Protein AF-A0A443DUZ0-F1 (afdb_monomer)

Foldseek 3Di:
DDWDFDVVFDFDQAPPPDDTDRHRTLVVLVVRLVPDPDDDPVSVVSVVVSVVVVVVVVVVVCVVDVVNVVVVCVVVVVVVVVVVVVVVVVD

Mean predicted aligned error: 11.8 Å

Solvent-accessible surface area (backbone atoms only — not comparable to full-atom values): 5432 Å² total; per-residue (Å²): 135,90,79,59,68,42,85,74,60,49,70,45,78,46,94,66,80,87,45,64,48,70,32,44,32,50,69,57,45,51,60,54,59,70,69,54,85,77,82,46,76,69,47,52,55,54,50,52,54,49,49,50,53,53,49,52,52,50,57,58,48,49,72,69,36,68,67,51,58,52,57,50,46,68,53,49,51,60,49,52,53,51,51,53,51,51,52,66,74,74,106

Sequence (91 aa):
MATLWFVPPVFVKSETNGVRHGCNNARAALKQLKRWTRRGPCWHKAWTLCLGMKQLLSEMAALADPGFWVALAVVLIPYAIGVALLVWVAG

Secondary structure (DSSP, 8-state):
----EEEEEEEEE-SSTT-EEEEEEHHHHHHHHTT-S---HHHHHHHHHHHHHHHHHHHHHHTT-HHHHHHHHHHHHHHHHHHHHHHHHH-

pLDDT: mean 75.78, std 13.13, range [45.69, 96.19]

Radius of gyration: 22.46 Å; Cα contacts (8 Å, |Δi|>4): 58; chains: 1; bounding box: 53×25×58 Å

Structure (mmCIF, N/CA/C/O backbone):
data_AF-A0A443DUZ0-F1
#
_entry.id   AF-A0A443DUZ0-F1
#
loop_
_atom_site.group_PDB
_atom_site.id
_atom_site.type_symbol
_atom_site.label_atom_id
_atom_site.label_alt_id
_atom_site.label_comp_id
_atom_site.label_asym_id
_atom_site.label_entity_id
_atom_site.label_seq_id
_atom_site.pdbx_PDB_ins_code
_atom_site.Cartn_x
_atom_site.Cartn_y
_atom_site.Cartn_z
_atom_site.occupancy
_atom_site.B_iso_or_equiv
_atom_site.auth_seq_id
_atom_site.auth_comp_id
_atom_site.auth_asym_id
_atom_site.auth_atom_id
_atom_site.pdbx_PDB_model_num
ATOM 1 N N . MET A 1 1 ? -4.594 13.147 4.153 1.00 45.69 1 MET A N 1
ATOM 2 C CA . MET A 1 1 ? -4.913 11.966 4.996 1.00 45.69 1 MET A CA 1
ATOM 3 C C . MET A 1 1 ? -6.104 11.240 4.386 1.00 45.69 1 MET A C 1
ATOM 5 O O . MET A 1 1 ? -7.230 11.664 4.615 1.00 45.69 1 MET A O 1
ATOM 9 N N . ALA A 1 2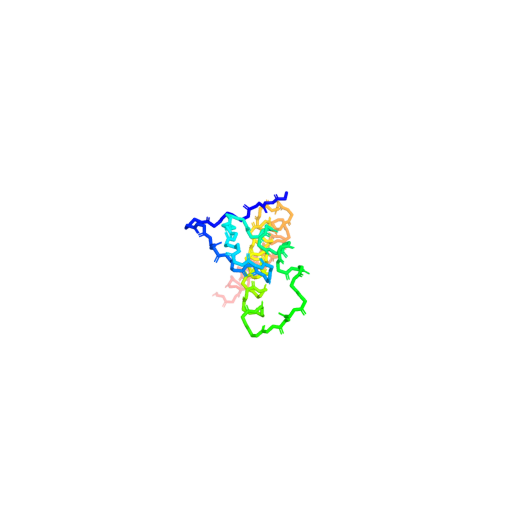 ? -5.870 10.200 3.587 1.00 49.78 2 ALA A N 1
ATOM 10 C CA . ALA A 1 2 ? -6.948 9.468 2.929 1.00 49.78 2 ALA A CA 1
ATOM 11 C C . ALA A 1 2 ? -7.763 8.641 3.942 1.00 49.78 2 ALA A C 1
ATOM 13 O O . ALA A 1 2 ? -7.217 7.957 4.813 1.00 49.78 2 ALA A O 1
ATOM 14 N N . THR A 1 3 ? -9.084 8.765 3.872 1.00 58.19 3 THR A N 1
ATOM 15 C CA . THR A 1 3 ? -10.043 7.992 4.659 1.00 58.19 3 THR A CA 1
ATOM 16 C C . THR A 1 3 ? -10.497 6.806 3.821 1.00 58.19 3 THR A C 1
ATOM 18 O O . THR A 1 3 ? -11.130 6.983 2.789 1.00 58.19 3 THR A O 1
ATOM 21 N N . LEU A 1 4 ? -10.168 5.586 4.251 1.00 66.25 4 LEU A N 1
ATOM 22 C CA . LEU A 1 4 ? -10.795 4.386 3.697 1.00 66.25 4 LEU A CA 1
ATOM 23 C C . LEU A 1 4 ? -12.193 4.233 4.293 1.00 66.25 4 LEU A C 1
ATOM 25 O O . LEU A 1 4 ? -12.334 4.038 5.510 1.00 66.25 4 LEU A O 1
ATOM 29 N N . TRP A 1 5 ? -13.188 4.337 3.418 1.00 64.50 5 TRP A N 1
ATOM 30 C 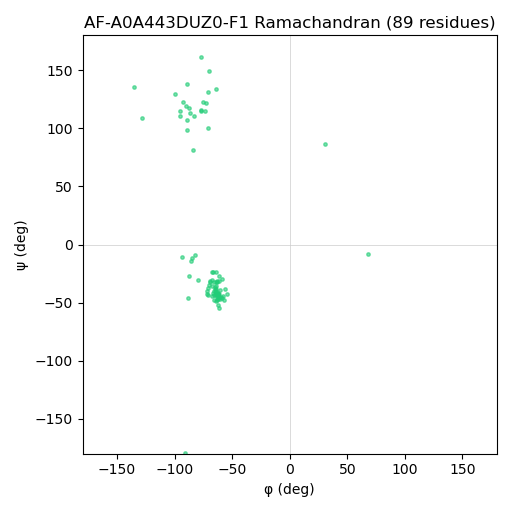CA . TRP A 1 5 ? -14.598 4.136 3.723 1.00 64.50 5 TRP A CA 1
ATOM 31 C C . TRP A 1 5 ? -14.966 2.663 3.538 1.00 64.50 5 TRP A C 1
ATOM 33 O O . TRP A 1 5 ? -14.536 2.019 2.583 1.00 64.50 5 TRP A O 1
ATOM 43 N N . PHE A 1 6 ? -15.764 2.130 4.458 1.00 63.59 6 PHE A N 1
ATOM 44 C CA . PHE A 1 6 ? -16.382 0.815 4.344 1.00 63.59 6 PHE A CA 1
ATOM 45 C C . PHE A 1 6 ? -17.773 0.964 3.728 1.00 63.59 6 PHE A C 1
ATOM 47 O O . PHE A 1 6 ? -18.622 1.666 4.281 1.00 63.59 6 PHE A O 1
ATOM 54 N N . VAL A 1 7 ? -18.013 0.282 2.609 1.00 59.22 7 VAL A N 1
ATOM 55 C CA . VAL A 1 7 ? -19.333 0.151 1.982 1.00 59.22 7 VAL A CA 1
ATOM 56 C C . VAL A 1 7 ? -19.573 -1.344 1.756 1.00 59.22 7 VAL A C 1
ATOM 58 O O . VAL A 1 7 ? -18.890 -1.921 0.911 1.00 59.22 7 VAL A O 1
ATOM 61 N N . PRO A 1 8 ? -20.484 -2.003 2.498 1.00 54.94 8 PRO A N 1
ATOM 62 C CA . PRO A 1 8 ? -21.399 -1.482 3.525 1.00 54.94 8 PRO A CA 1
ATOM 63 C C . PRO A 1 8 ? -20.727 -1.190 4.891 1.00 54.94 8 PRO A C 1
ATOM 65 O O . PRO A 1 8 ? -19.646 -1.707 5.177 1.00 54.94 8 PRO A O 1
ATOM 68 N N . PRO A 1 9 ? -21.355 -0.368 5.759 1.00 61.12 9 PRO A N 1
ATOM 69 C CA . PRO A 1 9 ? -20.808 -0.016 7.071 1.00 61.12 9 PRO A CA 1
ATOM 70 C C . PRO A 1 9 ? -20.691 -1.237 7.994 1.00 61.12 9 PRO A C 1
ATOM 72 O O . PRO A 1 9 ? -21.628 -2.023 8.141 1.00 61.12 9 PRO A O 1
ATOM 75 N N . VAL A 1 10 ? -19.543 -1.372 8.663 1.00 63.44 10 VAL A N 1
ATOM 76 C CA . VAL A 1 10 ? -19.268 -2.492 9.573 1.00 63.44 10 VAL A CA 1
ATOM 77 C C . VAL A 1 10 ? -19.713 -2.118 10.986 1.00 63.44 10 VAL A C 1
ATOM 79 O O . VAL A 1 10 ? -19.222 -1.154 11.578 1.00 63.44 10 VAL A O 1
ATOM 82 N N . PHE A 1 11 ? -20.652 -2.882 11.547 1.00 60.75 11 PHE A N 1
ATOM 83 C CA . PHE A 1 11 ? -21.160 -2.667 12.903 1.00 60.75 11 PHE A CA 1
ATOM 84 C C . PHE A 1 11 ? -20.285 -3.385 13.928 1.00 60.75 11 PHE A C 1
ATOM 86 O O . PHE A 1 11 ? -20.261 -4.614 13.989 1.00 60.75 11 PHE A O 1
ATOM 93 N N . VAL A 1 12 ? -19.592 -2.621 14.770 1.00 62.84 12 VAL A N 1
ATOM 94 C CA . VAL A 1 12 ? -18.736 -3.167 15.830 1.00 62.84 12 VAL A CA 1
ATOM 95 C C . VAL A 1 12 ? -19.499 -3.119 17.157 1.00 62.84 12 VAL A C 1
ATOM 97 O O . VAL A 1 12 ? -20.064 -2.083 17.516 1.00 62.84 12 VAL A O 1
ATOM 100 N N . LYS A 1 13 ? -19.552 -4.239 17.890 1.00 60.78 13 LYS A N 1
ATOM 101 C CA . LYS A 1 13 ? -20.129 -4.275 19.247 1.00 60.78 13 LYS A CA 1
ATOM 102 C C . LYS A 1 13 ? -19.167 -3.593 20.216 1.00 60.78 13 LYS A C 1
ATOM 104 O O . LYS A 1 13 ? -18.068 -4.094 20.402 1.00 60.78 13 LYS A O 1
ATOM 109 N N . SER A 1 14 ? -19.570 -2.469 20.805 1.00 58.03 14 SER A N 1
ATOM 110 C CA . SER A 1 14 ? -18.789 -1.770 21.830 1.00 58.03 14 SER A CA 1
ATOM 111 C C . SER A 1 14 ? -18.753 -2.557 23.148 1.00 58.03 14 SER A C 1
ATOM 113 O O . SER A 1 14 ? -19.715 -3.245 23.483 1.00 58.03 14 SER A O 1
ATOM 115 N N . GLU A 1 15 ? -17.657 -2.428 23.903 1.00 56.31 15 GLU A N 1
ATOM 116 C CA . GLU A 1 15 ? -17.468 -3.021 25.239 1.00 56.31 15 GLU A CA 1
ATOM 117 C C . GLU A 1 15 ? -18.417 -2.402 26.289 1.00 56.31 15 GLU A C 1
ATOM 119 O O . GLU A 1 15 ? -18.768 -3.039 27.278 1.00 56.31 15 GLU A O 1
ATOM 124 N N . THR A 1 16 ? -18.899 -1.180 26.048 1.00 52.69 16 THR A N 1
ATOM 125 C CA . THR A 1 16 ? -19.849 -0.479 26.922 1.00 52.69 16 THR A CA 1
ATOM 126 C C . THR A 1 16 ? -21.287 -0.705 26.432 1.00 52.69 16 THR A C 1
ATOM 128 O O . THR A 1 16 ? -21.653 -0.219 25.364 1.00 52.69 16 THR A O 1
ATOM 131 N N . ASN A 1 17 ? -22.074 -1.471 27.199 1.00 47.66 17 ASN A N 1
ATOM 132 C CA . ASN A 1 17 ? -23.532 -1.679 27.111 1.00 47.66 17 ASN A CA 1
ATOM 133 C C . ASN A 1 17 ? -24.177 -1.577 25.714 1.00 47.66 17 ASN A C 1
ATOM 135 O O . ASN A 1 17 ? -24.733 -0.546 25.356 1.00 47.66 17 ASN A O 1
ATOM 139 N N . GLY A 1 18 ? -24.199 -2.676 24.952 1.00 55.69 18 GLY A N 1
ATOM 140 C CA . GLY A 1 18 ? -25.212 -2.920 23.907 1.00 55.69 18 GLY A CA 1
ATOM 141 C C . GLY A 1 18 ? -25.196 -2.020 22.660 1.00 55.69 18 GLY A C 1
ATOM 142 O O . GLY A 1 18 ? -25.885 -2.334 21.689 1.00 55.69 18 GLY A O 1
ATOM 143 N N . VAL A 1 19 ? -24.396 -0.951 22.627 1.00 57.25 19 VAL A N 1
ATOM 144 C CA . VAL A 1 19 ? -24.339 -0.020 21.495 1.00 57.25 19 VAL A CA 1
ATOM 145 C C . VAL A 1 19 ? -23.521 -0.635 20.358 1.00 57.25 19 VAL A C 1
ATOM 147 O O . VAL A 1 19 ? -22.311 -0.864 20.466 1.00 57.25 19 VAL A O 1
ATOM 150 N N . ARG A 1 20 ? -24.193 -0.900 19.233 1.00 62.22 20 ARG A N 1
ATOM 151 C CA . ARG A 1 20 ? -23.548 -1.229 17.957 1.00 62.22 20 ARG A CA 1
ATOM 152 C C . ARG A 1 20 ? -23.165 0.076 17.276 1.00 62.22 20 ARG A C 1
ATOM 154 O O . ARG A 1 20 ? -24.036 0.814 16.828 1.00 62.22 20 ARG A O 1
ATOM 161 N N . HIS A 1 21 ? -21.872 0.364 17.185 1.00 61.50 21 HIS A N 1
ATOM 162 C CA . HIS A 1 21 ? -21.413 1.520 16.425 1.00 61.50 21 HIS A CA 1
ATOM 163 C C . HIS A 1 21 ? -21.203 1.124 14.964 1.00 61.50 21 HIS A C 1
ATOM 165 O O . HIS A 1 21 ? -20.361 0.278 14.657 1.00 61.50 21 HIS A O 1
ATOM 171 N N . GLY A 1 22 ? -21.976 1.742 14.068 1.00 60.28 22 GLY A N 1
ATOM 172 C CA . GLY A 1 22 ? -21.766 1.653 12.627 1.00 60.28 22 GLY A CA 1
ATOM 173 C C . GLY A 1 22 ? -20.518 2.439 12.246 1.00 60.28 22 GLY A C 1
ATOM 174 O O . GLY A 1 22 ? -20.550 3.666 12.172 1.00 60.28 22 GLY A O 1
ATOM 175 N N . CYS A 1 23 ? -19.405 1.740 12.046 1.00 64.31 23 CYS A N 1
ATOM 176 C CA . CYS A 1 23 ? -18.179 2.346 11.561 1.00 64.31 23 CYS A CA 1
ATOM 177 C C . CYS A 1 23 ? -18.171 2.299 10.034 1.00 64.31 23 CYS A C 1
ATOM 179 O O . CYS A 1 23 ? -17.957 1.261 9.415 1.00 64.31 23 CYS A O 1
ATOM 181 N N . ASN A 1 24 ? -18.372 3.461 9.433 1.00 68.94 24 ASN A N 1
ATOM 182 C CA . ASN A 1 24 ? -18.229 3.714 8.003 1.00 68.94 24 ASN A CA 1
ATOM 183 C C . ASN A 1 24 ? -16.774 3.978 7.585 1.00 68.94 24 ASN A C 1
ATOM 185 O O . ASN A 1 24 ? -16.497 4.018 6.397 1.00 68.94 24 ASN A O 1
ATOM 189 N N . ASN A 1 25 ? -15.841 4.137 8.534 1.00 68.38 25 ASN A N 1
ATOM 190 C CA . ASN A 1 25 ? -14.449 4.496 8.258 1.00 68.38 25 ASN A CA 1
ATOM 191 C C . ASN A 1 25 ? -13.460 3.652 9.071 1.00 68.38 25 ASN A C 1
ATOM 193 O O . ASN A 1 25 ? -13.592 3.547 10.295 1.00 68.38 25 ASN A O 1
ATOM 197 N N . ALA A 1 26 ? -12.391 3.168 8.430 1.00 69.50 26 ALA A N 1
ATOM 198 C CA . ALA A 1 26 ? -11.305 2.429 9.090 1.00 69.50 26 ALA A CA 1
ATOM 199 C C . ALA A 1 26 ? -10.673 3.226 10.245 1.00 69.50 26 ALA A C 1
ATOM 201 O O . ALA A 1 26 ? -10.413 2.704 11.328 1.00 69.50 26 ALA A O 1
ATOM 202 N N . ARG A 1 27 ? -10.524 4.546 10.077 1.00 71.69 27 ARG A N 1
ATOM 203 C CA . ARG A 1 27 ? -9.987 5.430 11.124 1.00 71.69 27 ARG A CA 1
ATOM 204 C C . ARG A 1 27 ? -10.895 5.518 12.358 1.00 71.69 27 ARG A C 1
ATOM 206 O O . ARG A 1 27 ? -10.387 5.620 13.475 1.00 71.69 27 ARG A O 1
ATOM 213 N N . ALA A 1 28 ? -12.214 5.503 12.163 1.00 73.00 28 ALA A N 1
ATOM 214 C CA . ALA A 1 28 ? -13.185 5.540 13.256 1.00 73.00 28 ALA A CA 1
ATOM 215 C C . ALA A 1 28 ? -13.189 4.210 14.024 1.00 73.00 28 ALA A C 1
ATOM 217 O O . ALA A 1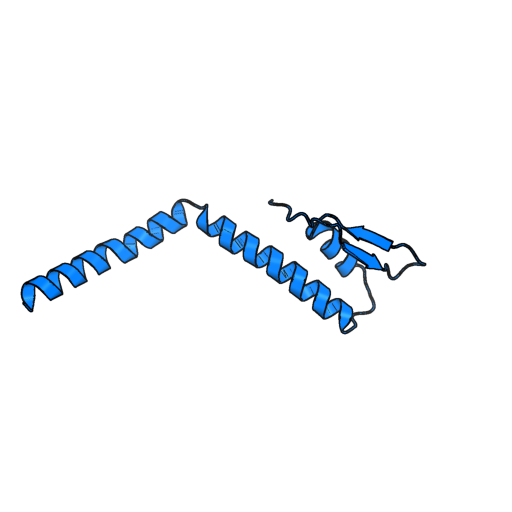 28 ? -13.105 4.218 15.255 1.00 73.00 28 ALA A O 1
ATOM 218 N N . ALA A 1 29 ? -13.149 3.091 13.292 1.00 73.56 29 ALA A N 1
ATOM 219 C CA . ALA A 1 29 ? -13.017 1.756 13.865 1.00 73.56 29 ALA A CA 1
ATOM 220 C C . ALA A 1 29 ? -11.731 1.623 14.698 1.00 73.56 29 ALA A C 1
ATOM 222 O O . ALA A 1 29 ? -11.788 1.200 15.849 1.00 73.56 29 ALA A O 1
ATOM 223 N N . LEU A 1 30 ? -10.581 2.085 14.189 1.00 73.75 30 LEU A N 1
ATOM 224 C CA . LEU A 1 30 ? -9.306 2.018 14.914 1.00 73.75 30 LEU A CA 1
ATOM 225 C C . LEU A 1 30 ? -9.306 2.860 16.202 1.00 73.75 30 LEU A C 1
ATOM 227 O O . LEU A 1 30 ? -8.758 2.439 17.220 1.00 73.75 30 LEU A O 1
ATOM 231 N N . LYS A 1 31 ? -9.938 4.043 16.191 1.00 75.38 31 LYS A N 1
ATOM 232 C CA . LYS A 1 31 ? -10.110 4.871 17.402 1.00 75.38 31 LYS A CA 1
ATOM 233 C C . LYS A 1 31 ? -10.977 4.180 18.454 1.00 75.38 31 LYS A C 1
ATOM 235 O O . LYS A 1 31 ? -10.736 4.354 19.645 1.00 75.38 31 LYS A O 1
ATOM 240 N N . GLN A 1 32 ? -11.993 3.427 18.041 1.00 73.12 32 GLN A N 1
ATOM 241 C CA . GLN A 1 32 ? -12.800 2.626 18.961 1.00 73.12 32 GLN A CA 1
ATOM 242 C C . GLN A 1 32 ? -12.035 1.413 19.479 1.00 73.12 32 GLN A C 1
ATOM 244 O O . GLN A 1 32 ? -12.037 1.172 20.680 1.00 73.12 32 GLN A O 1
ATOM 249 N N . LEU A 1 33 ? -11.304 0.726 18.606 1.00 73.56 33 LEU A N 1
ATOM 250 C CA . LEU A 1 33 ? -10.530 -0.459 18.954 1.00 73.56 33 LEU A CA 1
ATOM 251 C C . LEU A 1 33 ? -9.395 -0.154 19.948 1.00 73.56 33 LEU A C 1
ATOM 253 O O . LEU A 1 33 ? -9.099 -0.976 20.810 1.00 73.56 33 LEU A O 1
ATOM 257 N N . LYS A 1 34 ? -8.806 1.051 19.890 1.00 74.56 34 LYS A N 1
ATOM 258 C CA . LYS A 1 34 ? -7.840 1.544 20.892 1.00 74.56 34 LYS A CA 1
ATOM 259 C C . LYS A 1 34 ? -8.427 1.729 22.293 1.00 74.56 34 LYS A C 1
ATOM 261 O O . LYS A 1 34 ? -7.665 1.749 23.251 1.00 74.56 34 LYS A O 1
ATOM 266 N N . ARG A 1 35 ? -9.745 1.910 22.414 1.00 75.00 35 ARG A N 1
ATOM 267 C CA . ARG A 1 35 ? -10.422 2.091 23.707 1.00 75.00 35 ARG A CA 1
ATOM 268 C C . ARG A 1 35 ? -10.775 0.769 24.386 1.00 75.00 35 ARG A C 1
ATOM 270 O O . ARG A 1 35 ? -11.150 0.796 25.550 1.00 75.00 35 ARG A O 1
ATOM 277 N N . TRP A 1 36 ? -10.667 -0.357 23.680 1.00 70.06 36 TRP A N 1
ATOM 278 C CA . TRP A 1 36 ? -10.983 -1.666 24.246 1.00 70.06 36 TRP A CA 1
ATOM 279 C C . TRP A 1 36 ? -9.870 -2.114 25.186 1.00 70.06 36 TRP A C 1
ATOM 281 O O . TRP A 1 36 ? -8.711 -2.225 24.775 1.00 70.06 36 TRP A O 1
ATOM 291 N N . THR A 1 37 ? -10.216 -2.390 26.440 1.00 67.31 37 THR A N 1
ATOM 292 C CA . THR A 1 37 ? -9.257 -2.855 27.452 1.00 67.31 37 THR A CA 1
ATOM 293 C C . THR A 1 37 ? -9.109 -4.375 27.421 1.00 67.31 37 THR A C 1
ATOM 295 O O . THR A 1 37 ? -8.017 -4.885 27.692 1.00 67.31 37 THR A O 1
ATOM 298 N N . ARG A 1 38 ? -10.134 -5.117 26.973 1.00 67.19 38 ARG A N 1
ATOM 299 C CA . ARG A 1 38 ? -10.045 -6.567 26.729 1.00 67.19 38 ARG A CA 1
ATOM 300 C C . ARG A 1 38 ? -9.587 -6.911 25.307 1.00 67.19 38 ARG A C 1
ATOM 302 O O . ARG A 1 38 ? -10.368 -6.988 24.359 1.00 67.19 38 ARG A O 1
ATOM 309 N N . ARG A 1 39 ? -8.289 -7.198 25.171 1.00 69.75 39 ARG A N 1
ATOM 310 C CA . ARG A 1 39 ? -7.643 -7.637 23.919 1.00 69.75 39 ARG A CA 1
ATOM 311 C C . ARG A 1 39 ? -7.789 -9.152 23.718 1.00 69.75 39 ARG A C 1
ATOM 313 O O . ARG A 1 39 ? -6.895 -9.917 24.054 1.00 69.75 39 ARG A O 1
ATOM 320 N N . GLY A 1 40 ? -8.942 -9.583 23.204 1.00 77.12 40 GLY A N 1
ATOM 321 C CA . GLY A 1 40 ? -9.208 -10.981 22.824 1.00 77.12 40 GLY A CA 1
ATOM 322 C C . GLY A 1 40 ? -8.858 -11.318 21.358 1.00 77.12 40 GLY A C 1
ATOM 323 O O . GLY A 1 40 ? -8.457 -10.441 20.592 1.00 77.12 40 GLY A O 1
ATOM 324 N N . PRO A 1 41 ? -9.078 -12.565 20.903 1.00 75.62 41 PRO A N 1
ATOM 325 C CA . PRO A 1 41 ? -8.765 -12.999 19.531 1.00 75.62 41 PRO A CA 1
ATOM 326 C C . PRO A 1 41 ? -9.536 -12.228 18.443 1.00 75.62 41 PRO A C 1
ATOM 328 O O . PRO A 1 41 ? -9.007 -11.973 17.361 1.00 75.62 41 PRO A O 1
ATOM 331 N N . CYS A 1 42 ? -10.763 -11.781 18.728 1.00 72.50 42 CYS A N 1
ATOM 332 C CA . CYS A 1 42 ? -11.530 -10.927 17.814 1.00 72.50 42 CYS A CA 1
ATOM 333 C C . CYS A 1 42 ? -10.939 -9.513 17.682 1.00 72.50 42 CYS A C 1
ATOM 335 O O . CYS A 1 42 ? -11.014 -8.919 16.608 1.00 72.50 42 CYS A O 1
ATOM 337 N N . TRP A 1 43 ? -10.310 -8.991 18.744 1.00 75.44 43 TRP A N 1
ATOM 338 C CA . TRP A 1 43 ? -9.617 -7.699 18.713 1.00 75.44 43 TRP A CA 1
ATOM 339 C C . TRP A 1 43 ? -8.414 -7.762 17.774 1.00 75.44 43 TRP A C 1
ATOM 341 O O . TRP A 1 43 ? -8.230 -6.874 16.947 1.00 75.44 43 TRP A O 1
ATOM 351 N N . HIS A 1 44 ? -7.643 -8.852 17.847 1.00 76.88 44 HIS A N 1
ATOM 352 C CA . HIS A 1 44 ? -6.470 -9.035 16.999 1.00 76.88 44 HIS A CA 1
ATOM 353 C C . HIS A 1 44 ? -6.849 -9.088 15.513 1.00 76.88 44 HIS A C 1
ATOM 355 O O . HIS A 1 44 ? -6.259 -8.375 14.708 1.00 76.88 44 HIS A O 1
ATOM 361 N N . LYS A 1 45 ? -7.913 -9.826 15.157 1.00 75.62 45 LYS A N 1
ATOM 362 C CA . LYS A 1 45 ? -8.440 -9.851 13.781 1.00 75.62 45 LYS A CA 1
ATOM 363 C C . LYS A 1 45 ? -8.828 -8.453 13.284 1.00 75.62 45 LYS A C 1
ATOM 365 O O . LYS A 1 45 ? -8.423 -8.060 12.194 1.00 75.62 45 LYS A O 1
ATOM 370 N N . ALA A 1 46 ? -9.567 -7.684 14.085 1.00 75.00 46 ALA A N 1
ATOM 371 C CA . ALA A 1 46 ? -9.978 -6.328 13.716 1.00 75.00 46 ALA A CA 1
ATOM 372 C C . ALA A 1 46 ? -8.786 -5.361 13.580 1.00 75.00 46 ALA A C 1
ATOM 374 O O . ALA A 1 46 ? -8.761 -4.525 12.675 1.00 75.00 46 ALA A O 1
ATOM 375 N N . TRP A 1 47 ? -7.785 -5.492 14.454 1.00 76.19 47 TRP A N 1
ATOM 376 C CA . TRP A 1 47 ? -6.577 -4.671 14.439 1.00 76.19 47 TRP A CA 1
ATOM 377 C C . TRP A 1 47 ? -5.743 -4.929 13.183 1.00 76.19 47 TRP A C 1
ATOM 379 O O . TRP A 1 47 ? -5.386 -3.983 12.480 1.00 76.19 47 TRP A O 1
ATOM 389 N N . THR A 1 48 ? -5.507 -6.201 12.858 1.00 82.31 48 THR A N 1
ATOM 390 C CA . THR A 1 48 ? -4.749 -6.614 11.672 1.00 82.31 48 THR A CA 1
ATOM 391 C C . THR A 1 48 ? -5.433 -6.173 10.382 1.00 82.31 48 THR A C 1
ATOM 393 O O . THR A 1 48 ? -4.769 -5.624 9.509 1.00 82.31 48 THR A O 1
ATOM 396 N N . LEU A 1 49 ? -6.759 -6.312 10.276 1.00 79.06 49 LEU A N 1
ATOM 397 C CA . LEU A 1 49 ? -7.510 -5.829 9.110 1.00 79.06 49 LEU A CA 1
ATOM 398 C C . LEU A 1 49 ? -7.386 -4.312 8.933 1.00 79.06 49 LEU A C 1
ATOM 400 O O . LEU A 1 49 ? -7.124 -3.823 7.834 1.00 79.06 49 LEU A O 1
ATOM 404 N N . CYS A 1 50 ? -7.533 -3.551 10.019 1.00 75.06 50 CYS A N 1
ATOM 405 C CA . CYS A 1 50 ? -7.470 -2.098 9.942 1.00 75.06 50 CYS A CA 1
ATOM 406 C C . CYS A 1 50 ? -6.051 -1.580 9.647 1.00 75.06 50 CYS A C 1
ATOM 408 O O . CYS A 1 50 ? -5.899 -0.575 8.948 1.00 75.06 50 CYS A O 1
ATOM 410 N N . LEU A 1 51 ? -5.017 -2.251 10.163 1.00 80.06 51 LEU A N 1
ATOM 411 C CA . LEU A 1 51 ? -3.627 -1.971 9.809 1.00 80.06 51 LEU A CA 1
ATOM 412 C C . LEU A 1 51 ? -3.327 -2.345 8.361 1.00 80.06 51 LEU A C 1
ATOM 414 O O . LEU A 1 51 ? -2.733 -1.533 7.662 1.00 80.06 51 LEU A O 1
ATOM 418 N N .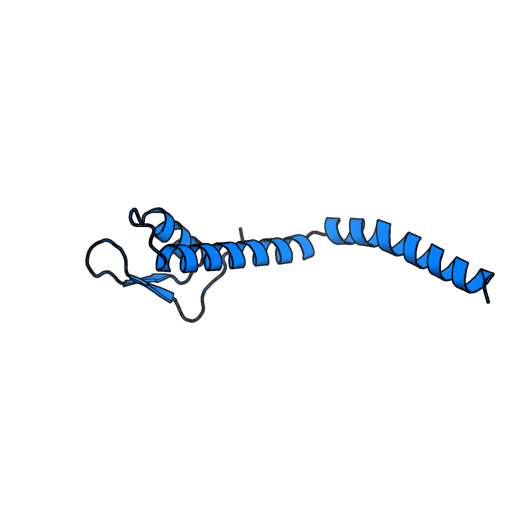 GLY A 1 52 ? -3.782 -3.511 7.899 1.00 81.38 52 GLY A N 1
ATOM 419 C CA . GLY A 1 52 ? -3.607 -3.961 6.519 1.00 81.38 52 GLY A CA 1
ATOM 420 C C . GLY A 1 52 ? -4.204 -2.979 5.514 1.00 81.38 52 GLY A C 1
ATOM 421 O O . GLY A 1 52 ? -3.536 -2.594 4.563 1.00 81.38 52 GLY A O 1
ATOM 422 N N . MET A 1 53 ? -5.411 -2.467 5.772 1.00 75.12 53 MET A N 1
ATOM 423 C CA . MET A 1 53 ? -6.012 -1.427 4.928 1.00 75.12 53 MET A CA 1
ATOM 424 C C . MET A 1 53 ? -5.220 -0.118 4.939 1.00 75.12 53 MET A C 1
ATOM 426 O O . MET A 1 53 ? -5.066 0.518 3.899 1.00 75.12 53 MET A O 1
ATOM 430 N N . LYS A 1 54 ? -4.716 0.306 6.105 1.00 75.56 54 LYS A N 1
ATOM 431 C CA . LYS A 1 54 ? -3.878 1.508 6.198 1.00 75.56 54 LYS A CA 1
ATOM 432 C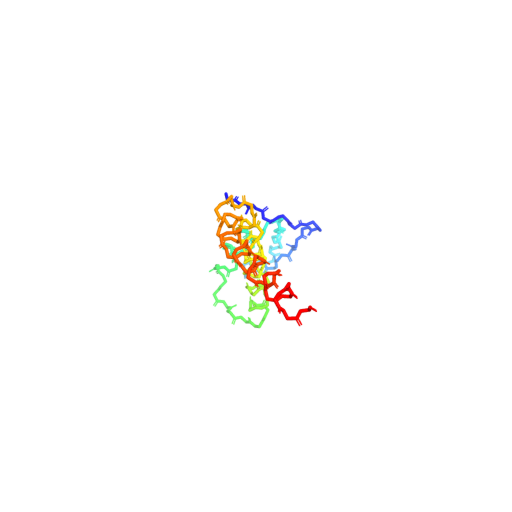 C . LYS A 1 54 ? -2.554 1.320 5.452 1.00 75.56 54 LYS A C 1
ATOM 434 O O . LYS A 1 54 ? -2.105 2.261 4.807 1.00 75.56 54 LYS A O 1
ATOM 439 N N . GLN A 1 55 ? -1.958 0.133 5.546 1.00 82.31 55 GLN A N 1
ATOM 440 C CA . GLN A 1 55 ? -0.742 -0.210 4.823 1.00 82.31 55 GLN A CA 1
ATOM 441 C C . GLN A 1 55 ? -0.999 -0.148 3.324 1.00 82.31 55 GLN A C 1
ATOM 443 O O . GLN A 1 55 ? -0.318 0.602 2.642 1.00 82.31 55 GLN A O 1
ATOM 448 N N . LEU A 1 56 ? -2.044 -0.825 2.839 1.00 78.06 56 LEU A N 1
ATOM 449 C CA . LEU A 1 56 ? -2.405 -0.824 1.424 1.00 78.06 56 LEU A CA 1
ATOM 450 C C . LEU A 1 56 ? -2.579 0.605 0.896 1.00 78.06 56 LEU A C 1
ATOM 452 O O . LEU A 1 56 ? -2.059 0.938 -0.155 1.00 78.06 56 LEU A O 1
ATOM 456 N N . LEU A 1 57 ? -3.237 1.483 1.656 1.00 74.06 57 LEU A N 1
ATOM 457 C CA . LEU A 1 57 ? -3.365 2.895 1.292 1.00 74.06 57 LEU A CA 1
ATOM 458 C C . LEU A 1 57 ? -2.022 3.613 1.168 1.00 74.06 57 LEU A C 1
ATOM 460 O O . LEU A 1 57 ? -1.880 4.474 0.312 1.00 74.06 57 LEU A O 1
ATOM 464 N N . SER A 1 58 ? -1.075 3.303 2.054 1.00 77.50 58 SER A N 1
ATOM 465 C CA . SER A 1 58 ? 0.269 3.875 2.027 1.00 77.50 58 SER A CA 1
ATOM 466 C C . SER A 1 58 ? 1.038 3.411 0.798 1.00 77.50 58 SER A C 1
ATOM 468 O O . SER A 1 58 ? 1.677 4.235 0.157 1.00 77.50 58 SER A O 1
ATOM 470 N N . GLU A 1 59 ? 0.933 2.129 0.443 1.00 76.31 59 GLU A N 1
ATOM 471 C CA . GLU A 1 59 ? 1.526 1.591 -0.786 1.00 76.31 59 GLU A CA 1
ATOM 472 C C . GLU A 1 59 ? 0.929 2.292 -2.017 1.00 76.31 59 GLU A C 1
ATOM 474 O O . GLU A 1 59 ? 1.655 2.782 -2.877 1.00 76.31 59 GLU A O 1
ATOM 479 N N . MET A 1 60 ? -0.401 2.435 -2.067 1.00 73.44 60 MET A N 1
ATOM 480 C CA . MET A 1 60 ? -1.082 3.123 -3.172 1.00 73.44 60 MET A CA 1
ATOM 481 C C . MET A 1 60 ? -0.777 4.627 -3.211 1.00 73.44 60 MET A C 1
ATOM 483 O O . MET A 1 60 ? -0.761 5.223 -4.283 1.00 73.44 60 MET A O 1
ATOM 487 N N . ALA A 1 61 ? -0.532 5.252 -2.058 1.00 76.00 61 ALA A N 1
ATOM 488 C CA . ALA A 1 61 ? -0.115 6.648 -1.983 1.00 76.00 61 ALA A CA 1
ATOM 489 C C . ALA A 1 61 ? 1.328 6.832 -2.466 1.00 76.00 61 ALA A C 1
ATOM 491 O O . ALA A 1 61 ? 1.587 7.769 -3.211 1.00 76.00 61 ALA A O 1
ATOM 492 N N . ALA A 1 62 ? 2.235 5.914 -2.123 1.00 76.50 62 ALA A N 1
ATOM 493 C CA . ALA A 1 62 ? 3.617 5.941 -2.596 1.00 76.50 62 ALA A CA 1
ATOM 494 C C . ALA A 1 62 ? 3.712 5.783 -4.124 1.00 76.50 62 ALA A C 1
ATOM 496 O O . ALA A 1 62 ? 4.578 6.385 -4.750 1.00 76.50 62 ALA A O 1
ATOM 497 N N . LEU A 1 63 ? 2.786 5.042 -4.746 1.00 77.88 63 LEU A N 1
ATOM 498 C CA . LEU A 1 63 ? 2.664 4.971 -6.208 1.00 77.88 63 LEU A CA 1
ATOM 499 C C . LEU A 1 63 ? 2.206 6.293 -6.848 1.00 77.88 63 LEU A C 1
ATOM 501 O O . LEU A 1 63 ? 2.458 6.515 -8.033 1.00 77.88 63 LEU A O 1
ATOM 505 N N . ALA A 1 64 ? 1.527 7.160 -6.094 1.00 80.00 64 ALA A N 1
ATOM 506 C CA . ALA A 1 64 ? 1.108 8.480 -6.560 1.00 80.00 64 ALA A CA 1
ATOM 507 C C . ALA A 1 64 ? 2.205 9.547 -6.386 1.00 80.00 64 ALA A C 1
ATOM 509 O O . ALA A 1 64 ? 2.102 10.621 -6.982 1.00 80.00 64 ALA A O 1
ATOM 510 N N . ASP A 1 65 ? 3.252 9.269 -5.602 1.00 83.88 65 ASP A N 1
ATOM 511 C CA . ASP A 1 65 ? 4.378 10.180 -5.431 1.00 83.88 65 ASP A CA 1
ATOM 512 C C . ASP A 1 65 ? 5.249 10.204 -6.703 1.00 83.88 65 ASP A C 1
ATOM 514 O O . ASP A 1 65 ? 5.802 9.175 -7.104 1.00 83.88 65 ASP A O 1
ATOM 518 N N . PRO A 1 66 ? 5.456 11.373 -7.338 1.00 84.75 66 PRO A N 1
ATOM 519 C CA . PRO A 1 66 ? 6.272 11.468 -8.550 1.00 84.75 66 PRO A CA 1
ATOM 520 C C . PRO A 1 66 ? 7.726 11.035 -8.306 1.00 84.75 66 PRO A C 1
ATOM 522 O O . PRO A 1 66 ? 8.384 10.531 -9.214 1.00 84.75 66 PRO A O 1
ATOM 525 N N . GLY A 1 67 ? 8.218 11.163 -7.069 1.00 89.06 67 GLY A N 1
ATOM 526 C CA . GLY A 1 67 ? 9.553 10.710 -6.680 1.00 89.06 67 GLY A CA 1
ATOM 527 C C . GLY A 1 67 ? 9.756 9.196 -6.807 1.00 89.06 67 GLY A C 1
ATOM 528 O O . GLY A 1 67 ? 10.856 8.767 -7.154 1.00 89.06 67 GLY A O 1
ATOM 529 N N . PHE A 1 68 ? 8.707 8.388 -6.600 1.00 88.19 68 PHE A N 1
ATOM 530 C CA . PHE A 1 68 ? 8.778 6.933 -6.773 1.00 88.19 68 PHE A CA 1
ATOM 531 C C . PHE A 1 68 ? 9.102 6.568 -8.225 1.00 88.19 68 PHE A C 1
ATOM 533 O O . PHE A 1 68 ? 10.009 5.779 -8.487 1.00 88.19 68 PHE A O 1
ATOM 540 N N . TRP A 1 69 ? 8.420 7.209 -9.176 1.00 91.25 69 TRP A N 1
ATOM 541 C CA . TRP A 1 69 ? 8.634 6.984 -10.605 1.00 91.25 69 TRP A CA 1
ATOM 542 C C . TRP A 1 69 ? 10.005 7.461 -11.078 1.00 91.25 69 TRP A C 1
ATOM 544 O O . TRP A 1 69 ? 10.626 6.798 -11.905 1.00 91.25 69 TRP A O 1
ATOM 554 N N . VAL A 1 70 ? 10.511 8.566 -10.523 1.00 91.88 70 VAL A N 1
ATOM 555 C CA . VAL A 1 70 ?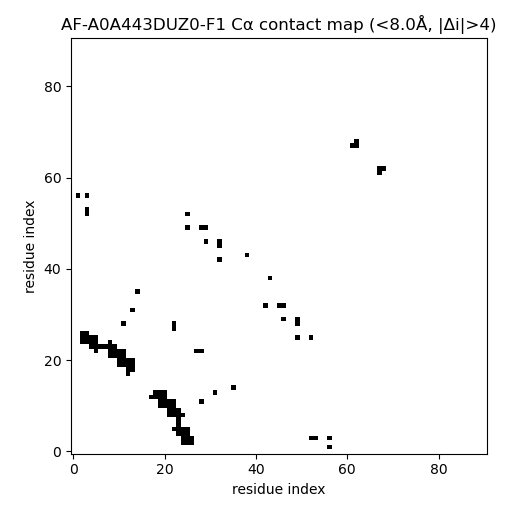 11.869 9.048 -10.819 1.00 91.88 70 VAL A CA 1
ATOM 556 C C . VAL A 1 70 ? 12.917 8.044 -10.341 1.00 91.88 70 VAL A C 1
ATOM 558 O O . VAL A 1 70 ? 13.792 7.668 -11.117 1.00 91.88 70 VAL A O 1
ATOM 561 N N . ALA A 1 71 ? 12.816 7.560 -9.101 1.00 92.88 71 ALA A N 1
ATOM 562 C CA . ALA A 1 71 ? 13.737 6.553 -8.574 1.00 92.88 71 ALA A CA 1
ATOM 563 C C . ALA A 1 71 ? 13.679 5.249 -9.387 1.00 92.88 71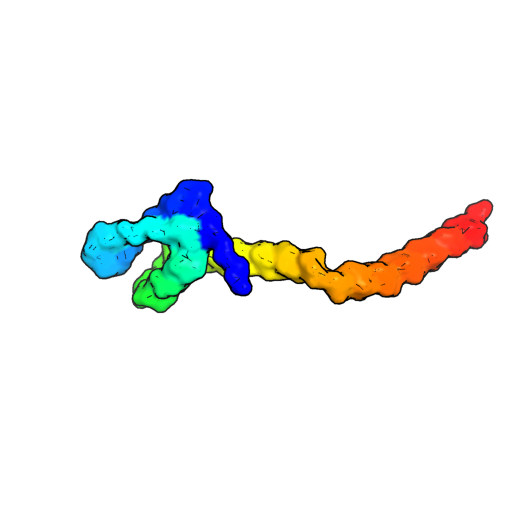 ALA A C 1
ATOM 565 O O . ALA A 1 71 ? 14.714 4.678 -9.729 1.00 92.88 71 ALA A O 1
ATOM 566 N N . LEU A 1 72 ? 12.471 4.817 -9.752 1.00 93.56 72 LEU A N 1
ATOM 567 C CA . LEU A 1 72 ? 12.253 3.639 -10.580 1.00 93.56 72 LEU A CA 1
ATOM 568 C C . LEU A 1 72 ? 12.897 3.797 -11.968 1.00 93.56 72 LEU A C 1
ATOM 570 O O . LEU A 1 72 ? 13.595 2.892 -12.421 1.00 93.56 72 LEU A O 1
ATOM 574 N N . ALA A 1 73 ? 12.727 4.952 -12.618 1.00 93.81 73 ALA A N 1
ATOM 575 C CA . ALA A 1 73 ? 13.321 5.248 -13.921 1.00 93.81 73 ALA A CA 1
ATOM 576 C C . ALA A 1 73 ? 14.856 5.281 -13.870 1.00 93.81 73 ALA A C 1
ATOM 578 O O . ALA A 1 73 ? 15.507 4.701 -14.736 1.00 93.81 73 ALA A O 1
ATOM 579 N N . VAL A 1 74 ? 15.439 5.890 -12.832 1.00 96.12 74 VAL A N 1
ATOM 580 C CA . VAL A 1 74 ? 16.898 5.935 -12.629 1.00 96.12 74 VAL A CA 1
ATOM 581 C C . VAL A 1 74 ? 17.508 4.536 -12.531 1.00 96.12 74 VAL A C 1
ATOM 583 O O . VAL A 1 74 ? 18.650 4.359 -12.935 1.00 96.12 74 VAL A O 1
ATOM 586 N N . VAL A 1 75 ? 16.769 3.537 -12.044 1.00 94.94 75 VAL A N 1
ATOM 587 C CA . VAL A 1 75 ? 17.246 2.147 -11.970 1.00 94.94 75 VAL A CA 1
ATOM 588 C C . VAL A 1 75 ? 16.943 1.370 -13.254 1.00 94.94 75 VAL A C 1
ATOM 590 O O . VAL A 1 75 ? 17.815 0.682 -13.783 1.00 94.94 75 VAL A O 1
ATOM 593 N N . LEU A 1 76 ? 15.721 1.478 -13.784 1.00 95.19 76 LEU A N 1
ATOM 594 C CA . LEU A 1 76 ? 15.283 0.693 -14.943 1.00 95.19 76 LEU A CA 1
ATOM 595 C C . LEU A 1 76 ? 15.951 1.116 -16.251 1.00 95.19 76 LEU A C 1
ATOM 597 O O . LEU A 1 76 ? 16.270 0.252 -17.061 1.00 95.19 76 LEU A O 1
ATOM 601 N N . ILE A 1 77 ? 16.180 2.413 -16.465 1.00 95.00 77 ILE A N 1
ATOM 602 C CA . ILE A 1 77 ? 16.797 2.927 -17.695 1.00 95.00 77 ILE A CA 1
ATOM 603 C C . ILE A 1 77 ? 18.220 2.375 -17.892 1.00 95.00 77 ILE A C 1
ATOM 605 O O . ILE A 1 77 ? 18.464 1.765 -18.935 1.00 95.00 77 ILE A O 1
ATOM 609 N N . PRO A 1 78 ? 19.165 2.511 -16.939 1.00 96.19 78 PRO A N 1
ATOM 610 C CA . PRO A 1 78 ? 20.507 1.960 -17.120 1.00 96.19 78 PRO A CA 1
ATOM 611 C C . PRO A 1 78 ? 20.502 0.432 -17.182 1.00 96.19 78 PRO A C 1
ATOM 613 O O . PRO A 1 78 ? 21.294 -0.139 -17.929 1.00 96.19 78 PRO A O 1
ATOM 616 N N . TYR A 1 79 ? 19.592 -0.237 -16.465 1.00 94.69 79 TYR A N 1
ATOM 617 C CA . TYR A 1 79 ? 19.439 -1.686 -16.565 1.00 94.69 79 TYR A CA 1
ATOM 618 C C . TYR A 1 79 ? 19.006 -2.115 -17.974 1.00 94.69 79 TYR A C 1
ATOM 620 O O . TYR A 1 79 ? 19.634 -2.985 -18.572 1.00 94.69 79 TYR A O 1
ATOM 628 N N . ALA A 1 80 ? 17.989 -1.466 -18.544 1.00 94.25 80 ALA A N 1
ATOM 629 C CA . ALA A 1 80 ? 17.507 -1.749 -19.893 1.00 94.25 80 ALA A CA 1
ATOM 630 C C . ALA A 1 80 ? 18.580 -1.479 -20.959 1.00 94.25 80 ALA A C 1
ATOM 632 O O . ALA A 1 80 ? 18.763 -2.297 -21.859 1.00 94.25 80 ALA A O 1
ATOM 633 N N . ILE A 1 81 ? 19.327 -0.376 -20.831 1.00 95.88 81 ILE A N 1
ATOM 634 C CA . ILE A 1 81 ? 20.457 -0.063 -21.719 1.00 95.88 81 ILE A CA 1
ATOM 635 C C . ILE A 1 81 ? 21.540 -1.140 -21.609 1.00 95.88 81 ILE A C 1
ATOM 637 O O . ILE A 1 81 ? 22.015 -1.634 -22.628 1.00 95.88 81 ILE A O 1
ATOM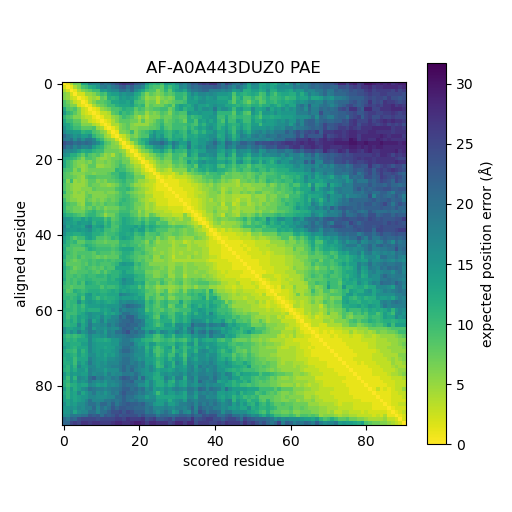 641 N N . GLY A 1 82 ? 21.907 -1.541 -20.390 1.00 95.19 82 GLY A N 1
ATOM 642 C CA . GLY A 1 82 ? 22.899 -2.589 -20.161 1.00 95.19 82 GLY A CA 1
ATOM 643 C C . GLY A 1 82 ? 22.487 -3.927 -20.774 1.00 95.19 82 GLY A C 1
ATOM 644 O O . GLY A 1 82 ? 23.289 -4.559 -21.458 1.00 95.19 82 GLY A O 1
ATOM 645 N N . VAL A 1 83 ? 21.227 -4.334 -20.598 1.00 94.69 83 VAL A N 1
ATOM 646 C CA . VAL A 1 83 ? 20.688 -5.562 -21.202 1.00 94.69 83 VAL A CA 1
ATOM 647 C C . VAL A 1 83 ? 20.684 -5.472 -22.729 1.00 94.69 83 VAL A C 1
ATOM 649 O O . VAL A 1 83 ? 21.112 -6.416 -23.387 1.00 94.69 83 VAL A O 1
ATOM 652 N N . ALA A 1 84 ? 20.265 -4.343 -23.304 1.00 93.94 84 ALA A N 1
ATOM 653 C CA . ALA A 1 84 ? 20.269 -4.149 -24.753 1.00 93.94 84 ALA A CA 1
ATOM 654 C C . ALA A 1 84 ? 21.688 -4.215 -25.344 1.00 93.94 84 ALA A C 1
ATOM 656 O O . ALA A 1 84 ? 21.898 -4.877 -26.358 1.00 93.94 84 ALA A O 1
ATOM 657 N N . LEU A 1 85 ? 22.671 -3.591 -24.685 1.00 94.69 85 LEU A N 1
ATOM 658 C CA . LEU A 1 85 ? 24.078 -3.660 -25.085 1.00 94.69 85 LEU A CA 1
ATOM 659 C C . LEU A 1 85 ? 24.634 -5.082 -24.981 1.00 94.69 85 LEU A C 1
ATOM 661 O O . LEU A 1 85 ? 25.330 -5.525 -25.887 1.00 94.69 85 LEU A O 1
ATOM 665 N N . LEU A 1 86 ? 24.310 -5.812 -23.910 1.00 93.12 86 LEU A N 1
ATOM 666 C CA . LEU A 1 86 ? 24.740 -7.201 -23.744 1.00 93.12 86 LEU A CA 1
ATOM 667 C C . LEU A 1 86 ? 24.178 -8.109 -24.840 1.00 93.12 86 LEU A C 1
ATOM 669 O O . LEU A 1 86 ? 24.923 -8.905 -25.401 1.00 93.12 86 LEU A O 1
ATOM 673 N N . VAL A 1 87 ? 22.892 -7.971 -25.173 1.00 93.94 87 VAL A N 1
ATOM 674 C CA . VAL A 1 87 ? 22.262 -8.739 -26.259 1.00 93.94 87 VAL A CA 1
ATOM 675 C C . VAL A 1 87 ? 22.883 -8.392 -27.611 1.00 93.94 87 VAL A C 1
ATOM 677 O O . VAL A 1 87 ? 23.119 -9.289 -28.409 1.00 93.94 87 VAL A O 1
ATOM 680 N N . TRP A 1 88 ? 23.185 -7.116 -27.860 1.00 92.06 88 TRP A N 1
ATOM 681 C CA . TRP A 1 88 ? 23.808 -6.674 -29.109 1.00 92.06 88 TRP A CA 1
ATOM 682 C C . TRP A 1 88 ? 25.266 -7.129 -29.263 1.00 92.06 88 TRP A C 1
ATOM 684 O O . TRP A 1 88 ? 25.711 -7.370 -30.375 1.00 92.06 88 TRP A O 1
ATOM 694 N N . VAL A 1 89 ? 26.014 -7.250 -28.162 1.00 91.69 89 VAL A N 1
ATOM 695 C CA . VAL A 1 89 ? 27.404 -7.739 -28.182 1.00 91.69 89 VAL A CA 1
ATOM 696 C C . VAL A 1 89 ? 27.481 -9.268 -28.264 1.00 91.69 89 VAL A C 1
ATOM 698 O O . VAL A 1 89 ? 28.453 -9.799 -28.795 1.00 91.69 89 VAL A O 1
ATOM 701 N N . ALA A 1 90 ? 26.498 -9.981 -27.710 1.00 85.06 90 ALA A N 1
ATOM 702 C CA . ALA A 1 90 ? 26.500 -11.443 -27.639 1.00 85.06 90 ALA A CA 1
ATOM 703 C C . ALA A 1 90 ? 25.776 -12.147 -28.804 1.00 85.06 90 ALA A C 1
ATOM 705 O O . ALA A 1 90 ? 25.865 -13.374 -28.892 1.00 85.06 90 ALA A O 1
ATOM 706 N N . GLY A 1 91 ? 25.042 -11.410 -29.644 1.00 73.44 91 GLY A N 1
ATOM 707 C CA . GLY A 1 91 ? 24.361 -11.914 -30.845 1.00 73.44 91 GLY A CA 1
ATOM 708 C C . GLY A 1 91 ? 25.113 -11.563 -32.118 1.00 73.44 91 GLY A C 1
ATOM 709 O O . GLY A 1 91 ? 2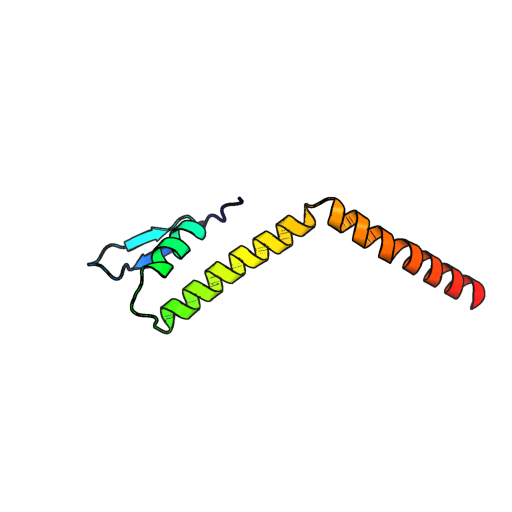5.185 -12.448 -32.998 1.00 73.44 91 GLY A O 1
#